Protein AF-H3K237-F1 (afdb_monomer_lite)

pLDDT: mean 97.41, std 1.35, range [89.44, 98.81]

Secondary structure (DSSP, 8-state):
---SS-EEEEEEBTTTSTT--SSEEEEEES--TTSS---SSSPPEEEEEEE-SSSS-EEEEEEEESS------B--TTT----SS--GGG-TT---SGGG-EEEEETTEEEEEEEEETTEES-S-----TT-EEEEEEEE---STT-----

Radius of gyration: 24.63 Å; chains: 1; bounding box: 41×41×68 Å

Sequence (151 aa):
IDVHYQPGHGFTSMGETKESDGRFFISDNKFSKDRFLPVGPLHAETAQLIDISGDKMKLVADHSVYSEPHDSIIVRRDIIKTRQVYNMDDFPLAVKDPKDSGVFRNGKKVTIKLISQAPTYSLREFKVKKGDEVTIILTNHDKVEDLTHGF

Structure (mmCIF, N/CA/C/O backbone):
data_AF-H3K237-F1
#
_entry.id   AF-H3K237-F1
#
loop_
_atom_site.group_PDB
_atom_site.id
_atom_site.type_symbol
_atom_site.label_atom_id
_atom_site.label_alt_id
_atom_site.label_comp_id
_atom_site.label_asym_id
_atom_site.label_entity_id
_atom_site.label_seq_id
_atom_site.pdbx_PDB_ins_code
_atom_site.Cartn_x
_atom_site.Cartn_y
_atom_site.Cartn_z
_atom_site.occupancy
_atom_site.B_iso_or_equiv
_atom_site.auth_seq_id
_atom_site.auth_comp_id
_atom_site.auth_asym_id
_atom_site.auth_atom_id
_atom_site.pdbx_PDB_model_num
ATOM 1 N N . ILE A 1 1 ? 16.577 2.827 -25.226 1.00 95.31 1 ILE A N 1
ATOM 2 C CA . ILE A 1 1 ? 15.526 3.836 -25.480 1.00 95.31 1 ILE A CA 1
ATOM 3 C C . ILE A 1 1 ? 15.762 4.990 -24.529 1.00 95.31 1 ILE A C 1
ATOM 5 O O . ILE A 1 1 ? 16.381 4.755 -23.496 1.00 95.31 1 ILE A O 1
ATOM 9 N N . ASP A 1 2 ? 15.302 6.187 -24.867 1.00 98.06 2 ASP A N 1
ATOM 10 C CA . ASP A 1 2 ? 15.380 7.319 -23.947 1.00 98.06 2 ASP A CA 1
ATOM 11 C C . ASP A 1 2 ? 14.303 7.199 -22.862 1.00 98.06 2 ASP A C 1
ATOM 13 O O . ASP A 1 2 ? 13.216 6.663 -23.101 1.00 98.06 2 ASP A O 1
ATOM 17 N N . VAL A 1 3 ? 14.634 7.687 -21.669 1.00 98.44 3 VAL A N 1
ATOM 18 C CA . VAL A 1 3 ? 13.760 7.733 -20.490 1.00 98.44 3 VAL A CA 1
ATOM 19 C C . VAL A 1 3 ? 13.609 9.174 -20.013 1.00 98.44 3 VAL A C 1
ATOM 21 O O . VAL A 1 3 ? 14.441 10.032 -20.324 1.00 98.44 3 VAL A O 1
ATOM 24 N N . HIS A 1 4 ? 12.549 9.455 -19.260 1.00 98.31 4 HIS A N 1
ATOM 25 C CA . HIS A 1 4 ? 12.120 10.818 -18.968 1.00 98.31 4 HIS A 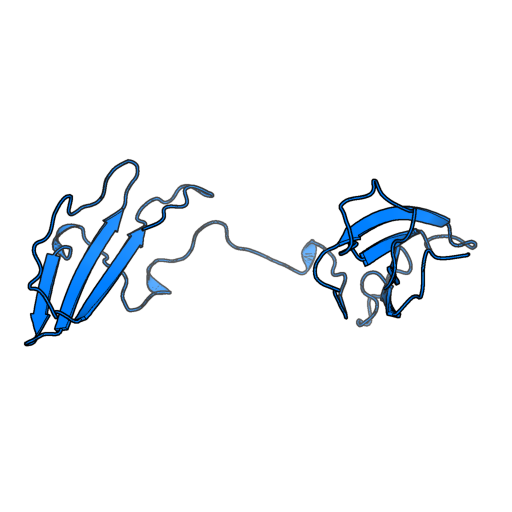CA 1
ATOM 26 C C . HIS A 1 4 ? 11.796 11.007 -17.480 1.00 98.31 4 HIS A C 1
ATO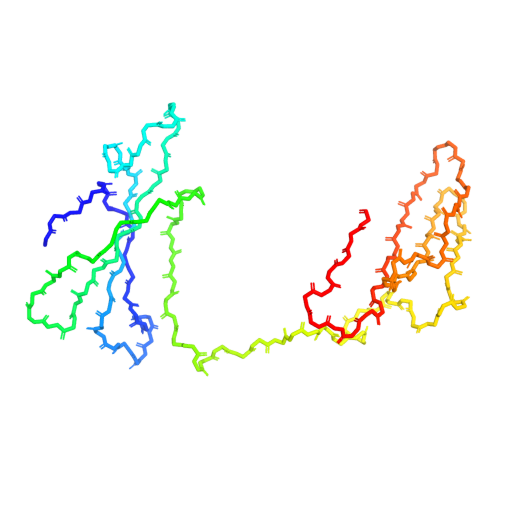M 28 O O . HIS A 1 4 ? 10.759 10.557 -17.012 1.00 98.31 4 HIS A O 1
ATOM 34 N N . TYR A 1 5 ? 12.635 11.680 -16.695 1.00 98.25 5 TYR A N 1
ATOM 35 C CA . TYR A 1 5 ? 14.044 12.010 -16.930 1.00 98.25 5 TYR A CA 1
ATOM 36 C C . TYR A 1 5 ? 14.880 11.747 -15.677 1.00 98.25 5 TYR A C 1
ATOM 38 O O . TYR A 1 5 ? 14.364 11.767 -14.562 1.00 98.25 5 TYR A O 1
ATOM 46 N N . GLN A 1 6 ? 16.197 11.612 -15.869 1.00 98.50 6 GLN A N 1
ATOM 47 C CA . GLN A 1 6 ? 17.163 11.326 -14.802 1.00 98.50 6 GLN A CA 1
ATOM 48 C C . GLN A 1 6 ? 16.791 10.016 -14.085 1.00 98.50 6 GLN A C 1
ATOM 50 O O . GLN A 1 6 ? 16.263 10.057 -12.972 1.00 98.50 6 GLN A O 1
ATOM 55 N N . PRO A 1 7 ? 17.022 8.859 -14.732 1.00 97.94 7 PRO A N 1
ATOM 56 C CA . PRO A 1 7 ? 16.750 7.568 -14.114 1.00 97.94 7 PRO A CA 1
ATOM 57 C C . PRO A 1 7 ? 17.555 7.423 -12.821 1.00 97.94 7 PRO A C 1
ATOM 59 O O . PRO A 1 7 ? 18.744 7.743 -12.778 1.00 97.94 7 PRO A O 1
ATOM 62 N N . GLY A 1 8 ? 16.881 6.958 -11.774 1.00 97.50 8 GLY A N 1
ATOM 63 C CA . GLY A 1 8 ? 17.482 6.453 -10.551 1.00 97.50 8 GLY A CA 1
ATOM 64 C C . GLY A 1 8 ? 17.700 4.949 -10.670 1.00 97.50 8 GLY A C 1
ATOM 65 O O . GLY A 1 8 ? 18.551 4.503 -11.439 1.00 97.50 8 GLY A O 1
ATOM 66 N N . HIS A 1 9 ? 16.941 4.168 -9.899 1.00 98.19 9 HIS A N 1
ATOM 67 C CA . HIS A 1 9 ? 16.963 2.709 -9.995 1.00 98.19 9 HIS A CA 1
ATOM 68 C C . HIS A 1 9 ? 16.058 2.208 -11.130 1.00 98.19 9 HIS A C 1
ATOM 70 O O . HIS A 1 9 ? 15.221 2.935 -11.672 1.00 98.19 9 HIS A O 1
ATOM 76 N N . GLY A 1 10 ? 16.235 0.938 -11.485 1.00 97.31 10 GLY A N 1
ATOM 77 C CA . GLY A 1 10 ? 15.317 0.242 -12.367 1.00 97.31 10 GLY A CA 1
ATOM 78 C C . GLY A 1 10 ? 15.215 -1.235 -12.022 1.00 97.31 10 GLY A C 1
ATOM 79 O O . GLY A 1 10 ? 16.172 -1.840 -11.537 1.00 97.31 10 GLY A O 1
ATOM 80 N N . PHE A 1 11 ? 14.048 -1.810 -12.289 1.00 97.31 11 PHE A N 1
ATOM 81 C CA . PHE A 1 11 ? 13.648 -3.117 -11.765 1.00 97.31 11 PHE A CA 1
ATOM 82 C C . PHE A 1 11 ? 13.071 -3.965 -12.884 1.00 97.31 11 PHE A C 1
ATOM 84 O O . PHE A 1 11 ? 12.309 -3.465 -13.708 1.00 97.31 11 PHE A O 1
ATOM 91 N N . THR A 1 12 ? 13.399 -5.253 -12.912 1.00 98.50 12 THR A N 1
ATOM 92 C CA . THR A 1 12 ? 12.785 -6.198 -13.855 1.00 98.50 12 THR A CA 1
ATOM 93 C C . THR A 1 12 ? 11.784 -7.106 -13.153 1.00 98.50 12 THR A C 1
ATOM 95 O O . THR A 1 12 ? 11.907 -7.383 -11.957 1.00 98.50 12 THR A O 1
ATOM 98 N N . SER A 1 13 ? 10.773 -7.577 -13.886 1.00 98.56 13 SER A N 1
ATOM 99 C CA . SER A 1 13 ? 9.834 -8.581 -13.382 1.00 98.56 13 SER A CA 1
ATOM 100 C C . SER A 1 13 ? 10.573 -9.839 -12.923 1.00 98.56 13 SER A C 1
ATOM 102 O O . SER A 1 13 ? 11.332 -10.442 -13.678 1.00 98.56 13 SER A O 1
ATOM 104 N N . MET A 1 14 ? 10.377 -10.209 -11.651 1.00 98.50 14 MET A N 1
ATOM 105 C CA . MET A 1 14 ? 11.094 -11.296 -10.970 1.00 98.50 14 MET A CA 1
ATOM 106 C C . MET A 1 14 ? 12.630 -11.132 -10.935 1.00 98.50 14 MET A C 1
ATOM 108 O O . MET A 1 14 ? 13.345 -12.103 -10.677 1.00 98.50 14 MET A O 1
ATOM 112 N N . GLY A 1 15 ? 13.140 -9.916 -11.162 1.00 98.25 15 GLY A N 1
ATOM 113 C CA . GLY A 1 15 ? 14.546 -9.628 -11.464 1.00 98.25 15 GLY A CA 1
ATOM 114 C C . GLY A 1 15 ? 15.559 -10.004 -10.388 1.00 98.25 15 GLY A C 1
ATOM 115 O O . GLY A 1 15 ? 16.667 -10.422 -10.707 1.00 98.25 15 GLY A O 1
ATOM 116 N N . GLU A 1 16 ? 15.170 -9.920 -9.117 1.00 98.00 16 GLU A N 1
ATOM 117 C CA . GLU A 1 16 ? 16.028 -10.271 -7.974 1.00 98.00 16 GLU A CA 1
ATOM 118 C C . GLU A 1 16 ? 15.893 -11.739 -7.544 1.00 98.00 16 GLU A C 1
ATOM 120 O O . GLU A 1 16 ? 16.256 -12.134 -6.436 1.00 98.00 16 GLU A O 1
ATOM 125 N N . THR A 1 17 ? 15.349 -12.582 -8.419 1.00 98.00 17 THR A N 1
ATOM 126 C CA . THR A 1 17 ? 15.131 -14.003 -8.150 1.00 98.00 17 THR A CA 1
ATOM 127 C C . THR A 1 17 ? 15.789 -14.871 -9.220 1.00 98.00 17 THR A C 1
ATOM 129 O O . THR A 1 17 ? 16.169 -14.407 -10.293 1.00 98.00 17 THR A O 1
ATOM 132 N N . LYS A 1 18 ? 15.857 -16.184 -8.966 1.00 97.69 18 LYS A N 1
ATOM 133 C CA . LYS A 1 18 ? 16.259 -17.172 -9.984 1.00 97.69 18 LYS A CA 1
ATOM 134 C C . LYS A 1 18 ? 15.224 -17.350 -11.104 1.00 97.69 18 LYS A C 1
ATOM 136 O O . LYS A 1 18 ? 15.488 -18.081 -12.051 1.00 97.69 18 LYS A O 1
ATOM 141 N N . GLU A 1 19 ? 14.059 -16.719 -10.984 1.00 98.00 19 GLU A N 1
ATOM 142 C CA . GLU A 1 19 ? 12.924 -16.841 -11.899 1.00 98.00 19 GLU A CA 1
ATOM 143 C C . GLU A 1 19 ? 12.669 -15.542 -12.681 1.00 98.00 19 GLU A C 1
ATOM 145 O O . GLU A 1 19 ? 11.531 -15.282 -13.073 1.00 98.00 19 GLU A O 1
ATOM 150 N N . SER A 1 20 ? 13.707 -14.720 -12.886 1.00 98.06 20 SER A N 1
ATOM 151 C CA . SER A 1 20 ? 13.636 -13.538 -13.756 1.00 98.06 20 SER A CA 1
ATOM 152 C C . SER A 1 20 ? 13.080 -13.922 -15.130 1.00 98.06 20 SER A C 1
ATOM 154 O O . SER A 1 20 ? 13.574 -14.853 -15.769 1.00 98.06 20 SER A O 1
ATOM 156 N N . ASP A 1 21 ? 12.018 -13.238 -15.559 1.00 98.06 21 ASP A N 1
ATOM 157 C CA . ASP A 1 21 ? 11.218 -13.654 -16.718 1.00 98.06 21 ASP A CA 1
ATOM 158 C C . ASP A 1 21 ? 11.488 -12.837 -17.990 1.00 98.06 21 ASP A C 1
ATOM 160 O O . ASP A 1 21 ? 10.985 -13.191 -19.058 1.00 98.06 21 ASP A O 1
ATOM 164 N N . GLY A 1 22 ? 12.274 -11.759 -17.882 1.00 97.94 22 GLY A N 1
ATOM 165 C CA . GLY A 1 22 ? 12.652 -10.901 -19.004 1.00 97.94 22 GLY A CA 1
ATOM 166 C C . GLY A 1 22 ? 11.473 -10.230 -19.713 1.00 97.94 22 GLY A C 1
ATOM 167 O O . GLY A 1 22 ? 11.560 -9.994 -20.913 1.00 97.94 22 GLY A O 1
ATOM 168 N N . ARG A 1 23 ? 10.354 -9.957 -19.024 1.00 98.31 23 ARG A N 1
ATOM 169 C CA . ARG A 1 23 ? 9.151 -9.380 -19.658 1.00 98.31 23 ARG A CA 1
ATOM 170 C C . ARG A 1 23 ? 9.043 -7.872 -19.514 1.00 98.31 23 ARG A C 1
ATOM 172 O O . ARG A 1 23 ? 8.804 -7.183 -20.503 1.00 98.31 23 ARG A O 1
ATOM 179 N N . PHE A 1 24 ? 9.218 -7.364 -18.300 1.00 98.62 24 PHE A 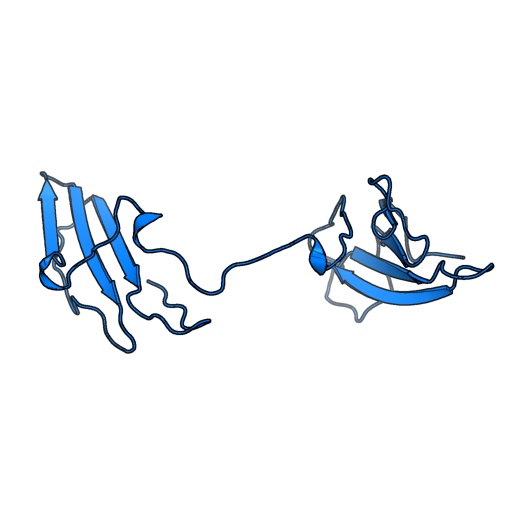N 1
ATOM 180 C CA . PHE A 1 24 ? 9.054 -5.948 -17.999 1.00 98.62 24 PHE A CA 1
ATOM 181 C C . PHE A 1 24 ? 10.269 -5.385 -17.277 1.00 98.62 24 PHE A C 1
ATOM 183 O O . PHE A 1 24 ? 10.887 -6.055 -16.450 1.00 98.62 24 PHE A O 1
ATOM 190 N N . PHE A 1 25 ? 10.566 -4.128 -17.581 1.00 98.50 25 PHE A N 1
ATOM 191 C CA . PHE A 1 25 ? 11.509 -3.279 -16.872 1.00 98.50 25 PHE A CA 1
ATOM 192 C C . PHE A 1 25 ? 10.795 -1.989 -16.466 1.00 98.50 25 PHE A C 1
ATOM 194 O O . PHE A 1 25 ? 10.068 -1.410 -17.270 1.00 98.50 25 PHE A O 1
ATOM 201 N N . ILE A 1 26 ? 10.990 -1.535 -15.236 1.00 98.31 26 ILE A N 1
ATOM 202 C CA . ILE A 1 26 ? 10.552 -0.219 -14.775 1.00 98.31 26 ILE A CA 1
ATOM 203 C C . ILE A 1 26 ? 11.793 0.651 -14.615 1.00 98.31 26 ILE A C 1
ATOM 205 O O . ILE A 1 26 ? 12.730 0.252 -13.930 1.00 98.31 26 ILE A O 1
ATOM 209 N N . SER A 1 27 ? 11.791 1.826 -15.244 1.00 98.19 27 SER A N 1
ATOM 210 C CA . SER A 1 27 ? 12.776 2.883 -14.998 1.00 98.19 27 SER A CA 1
ATOM 211 C C . SER A 1 27 ? 12.146 3.942 -14.103 1.00 98.19 27 SER A C 1
ATOM 213 O O . SER A 1 27 ? 11.235 4.643 -14.553 1.00 98.19 27 SER A O 1
ATOM 215 N N . ASP A 1 28 ? 12.641 4.090 -12.876 1.00 97.44 28 ASP A N 1
ATOM 216 C CA . ASP A 1 28 ? 12.163 5.115 -11.948 1.00 97.44 28 ASP A CA 1
ATOM 217 C C . ASP A 1 28 ? 12.970 6.397 -12.121 1.00 97.44 28 ASP A C 1
ATOM 219 O O . ASP A 1 28 ? 14.151 6.481 -11.785 1.00 97.44 28 ASP A O 1
ATOM 223 N N . ASN A 1 29 ? 12.327 7.415 -12.681 1.00 98.25 29 ASN A N 1
ATOM 224 C CA . ASN A 1 29 ? 12.957 8.659 -13.092 1.00 98.25 29 ASN A CA 1
ATOM 225 C C . ASN A 1 29 ? 12.643 9.803 -12.124 1.00 98.25 29 ASN A C 1
ATOM 227 O O . ASN A 1 29 ? 11.489 10.020 -11.750 1.00 98.25 29 ASN A O 1
ATOM 231 N N . LYS A 1 30 ? 13.676 10.570 -11.767 1.00 98.12 30 LYS A N 1
ATOM 232 C CA . LYS A 1 30 ? 13.645 11.564 -10.685 1.00 98.12 30 LYS A CA 1
ATOM 233 C C . LYS A 1 30 ? 13.043 12.912 -11.069 1.00 98.12 30 LYS A C 1
ATOM 235 O O . LYS A 1 30 ? 12.665 13.675 -10.193 1.00 98.12 30 LYS A O 1
ATOM 240 N N . PHE A 1 31 ? 12.923 13.220 -12.359 1.00 98.12 31 PHE A N 1
ATOM 241 C CA . PHE A 1 31 ? 12.287 14.460 -12.806 1.00 98.12 31 PHE A CA 1
ATOM 242 C C . PHE A 1 31 ? 11.281 14.187 -13.917 1.00 98.12 31 PHE A C 1
ATOM 244 O O . PHE A 1 31 ? 11.671 13.800 -15.016 1.00 98.12 31 PHE A O 1
ATOM 251 N N . SER A 1 32 ? 9.998 14.454 -13.663 1.00 98.06 32 SER A N 1
ATOM 252 C CA . SER A 1 32 ? 8.946 14.320 -14.682 1.00 98.06 32 SER A CA 1
ATOM 253 C C . SER A 1 32 ? 8.898 15.472 -15.679 1.00 98.06 32 SER A C 1
ATOM 255 O O . SER A 1 32 ? 8.465 15.268 -16.802 1.00 98.06 32 SER A O 1
ATOM 257 N N . LYS A 1 33 ? 9.348 16.676 -15.314 1.00 98.06 33 LYS A N 1
ATOM 258 C CA . LYS A 1 33 ? 9.320 17.867 -16.184 1.00 98.06 33 LYS A CA 1
ATOM 259 C C . LYS A 1 33 ? 7.952 18.051 -16.868 1.00 98.06 33 LYS A C 1
ATOM 261 O O . LYS A 1 33 ? 6.973 18.370 -16.208 1.00 98.06 33 LYS A O 1
ATOM 266 N N . ASP A 1 34 ? 7.900 17.856 -18.179 1.00 98.00 34 ASP A N 1
ATOM 267 C CA . ASP A 1 34 ? 6.766 18.072 -19.070 1.00 98.00 34 ASP A CA 1
ATOM 268 C C . ASP A 1 34 ? 5.976 16.790 -19.392 1.00 98.00 34 ASP A C 1
ATOM 270 O O . ASP A 1 34 ? 5.083 16.818 -20.237 1.00 98.00 34 ASP A O 1
ATOM 274 N N . ARG A 1 35 ? 6.264 15.660 -18.727 1.00 98.31 35 ARG A N 1
ATOM 275 C CA . ARG A 1 35 ? 5.570 14.380 -18.971 1.00 98.31 35 ARG A CA 1
ATOM 276 C C . ARG A 1 35 ? 4.106 14.371 -18.526 1.00 98.31 35 ARG A C 1
ATOM 278 O O . ARG A 1 35 ? 3.324 13.573 -19.039 1.00 98.31 35 ARG A O 1
ATOM 285 N N . PHE A 1 36 ? 3.725 15.253 -17.605 1.00 98.25 36 PHE A N 1
ATOM 286 C CA . PHE A 1 36 ? 2.379 15.323 -17.033 1.00 98.25 36 PHE A CA 1
ATOM 287 C C . PHE A 1 36 ? 1.834 16.755 -17.043 1.00 98.25 36 PHE A C 1
ATOM 289 O O . PHE A 1 36 ? 2.562 17.713 -17.303 1.00 98.25 36 PHE A O 1
ATOM 296 N N . LEU A 1 37 ? 0.539 16.909 -16.742 1.00 98.44 37 LEU A N 1
ATOM 297 C CA . LEU A 1 37 ? -0.047 18.234 -16.536 1.00 98.44 37 LEU A CA 1
ATOM 298 C C . LEU A 1 37 ? 0.691 18.972 -15.403 1.00 98.44 37 LEU A C 1
ATOM 300 O O . LEU A 1 37 ? 1.029 18.349 -14.394 1.00 98.44 37 LEU A O 1
ATOM 304 N N . PRO A 1 38 ? 0.913 20.292 -15.528 1.00 97.88 38 PRO A N 1
ATOM 305 C CA . PRO A 1 38 ? 1.587 21.061 -14.491 1.00 97.88 38 PRO A CA 1
ATOM 306 C C . PRO A 1 38 ? 0.719 21.141 -13.228 1.00 97.88 38 PRO A C 1
ATOM 308 O O . PRO A 1 38 ? -0.449 21.522 -13.292 1.00 97.88 38 PRO A O 1
ATOM 311 N N . VAL A 1 39 ? 1.306 20.826 -12.070 1.00 97.38 39 VAL A N 1
ATOM 312 C CA . VAL A 1 39 ? 0.620 20.801 -10.758 1.00 97.38 39 VAL A CA 1
ATOM 313 C C . VAL A 1 39 ? 1.248 21.743 -9.722 1.00 97.38 39 VAL A C 1
ATOM 315 O O . VAL A 1 39 ? 0.962 21.661 -8.531 1.00 97.38 39 VAL A O 1
ATOM 318 N N . GLY A 1 40 ? 2.083 22.679 -10.175 1.00 97.56 40 GLY A N 1
ATOM 319 C CA . GLY A 1 40 ? 2.795 23.632 -9.323 1.00 97.56 40 GLY A CA 1
ATOM 320 C C . GLY A 1 40 ? 4.284 23.299 -9.169 1.00 97.56 40 GLY A C 1
ATOM 321 O O . GLY A 1 40 ? 4.822 22.513 -9.945 1.00 97.56 40 GLY A O 1
ATOM 322 N N . PRO A 1 41 ? 4.983 23.929 -8.206 1.00 97.69 41 PRO A N 1
ATOM 323 C CA . PRO A 1 41 ? 6.440 23.813 -8.085 1.00 97.69 41 PRO A CA 1
ATOM 324 C C . PRO A 1 41 ? 6.936 22.398 -7.759 1.00 97.69 41 PRO A C 1
ATOM 326 O O . PRO A 1 41 ? 7.997 21.994 -8.234 1.00 97.69 41 PRO A O 1
ATOM 329 N N . LEU A 1 42 ? 6.172 21.642 -6.965 1.00 97.69 42 LEU A N 1
ATOM 330 C CA . LEU A 1 42 ? 6.479 20.252 -6.644 1.00 97.69 42 LEU A CA 1
ATOM 331 C C . LEU A 1 42 ? 5.894 19.349 -7.728 1.00 97.69 42 LEU A C 1
ATOM 333 O O . LEU A 1 42 ? 4.677 19.233 -7.857 1.00 97.69 42 LEU A O 1
ATOM 337 N N . HIS A 1 43 ? 6.775 18.734 -8.506 1.00 97.69 43 HIS A N 1
ATOM 338 C CA . HIS A 1 43 ? 6.401 17.782 -9.542 1.00 97.69 43 HIS A CA 1
ATOM 339 C C . HIS A 1 43 ? 6.386 16.367 -8.955 1.00 97.69 43 HIS A C 1
ATOM 341 O O . HIS A 1 43 ? 7.070 16.101 -7.972 1.00 97.69 43 HIS A O 1
ATOM 347 N N . ALA A 1 44 ? 5.618 15.469 -9.568 1.00 97.75 44 ALA A N 1
ATOM 348 C CA . ALA A 1 44 ? 5.736 14.035 -9.314 1.00 97.75 44 ALA A CA 1
ATOM 349 C C . ALA A 1 44 ? 6.990 13.463 -10.002 1.00 97.75 44 ALA A C 1
ATOM 351 O O . ALA A 1 44 ? 7.495 14.047 -10.967 1.00 97.75 44 ALA A O 1
ATOM 352 N N . GLU A 1 45 ? 7.446 12.290 -9.583 1.00 98.06 45 GLU A N 1
ATOM 353 C CA . GLU A 1 45 ? 8.422 11.484 -10.321 1.00 98.06 45 GLU A CA 1
ATOM 354 C C . GLU A 1 45 ? 7.742 10.703 -11.462 1.00 98.06 45 GLU A C 1
ATOM 356 O O . GLU A 1 45 ? 6.519 10.738 -11.622 1.00 98.06 45 GLU A O 1
ATOM 361 N N . THR A 1 46 ? 8.527 10.020 -12.305 1.00 98.19 46 THR A N 1
ATOM 362 C CA . THR A 1 46 ? 8.007 9.220 -13.435 1.00 98.19 46 THR A CA 1
ATOM 363 C C . THR A 1 46 ? 8.507 7.781 -13.376 1.00 98.19 46 THR A C 1
ATOM 365 O O . THR A 1 46 ? 9.666 7.516 -13.690 1.00 98.19 46 THR A O 1
ATOM 368 N N . ALA A 1 47 ? 7.615 6.842 -13.065 1.00 97.81 47 ALA A N 1
ATOM 369 C CA . ALA A 1 47 ? 7.863 5.415 -13.241 1.00 97.81 47 AL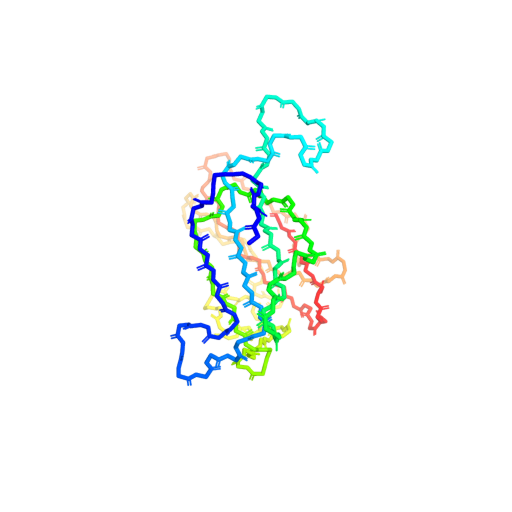A A CA 1
ATOM 370 C C . ALA A 1 47 ? 7.486 5.018 -14.674 1.00 97.81 47 ALA A C 1
ATOM 372 O O . ALA A 1 47 ? 6.322 5.121 -15.072 1.00 97.81 47 ALA A O 1
ATOM 373 N N . GLN A 1 48 ? 8.468 4.604 -15.474 1.00 98.56 48 GLN A N 1
ATOM 374 C CA . GLN A 1 48 ? 8.249 4.221 -16.869 1.00 98.56 48 GLN A CA 1
ATOM 375 C C . GLN A 1 48 ? 8.259 2.704 -17.028 1.00 98.56 48 GLN A C 1
ATOM 377 O O . GLN A 1 48 ? 9.299 2.073 -16.842 1.00 98.56 48 GLN A O 1
ATOM 382 N N . LEU A 1 49 ? 7.118 2.130 -17.421 1.00 98.62 49 LEU A N 1
ATOM 383 C CA . LEU A 1 49 ? 7.001 0.711 -17.749 1.00 98.62 49 LEU A CA 1
ATOM 384 C C . LEU A 1 49 ? 7.496 0.463 -19.175 1.00 98.62 49 LEU A C 1
ATOM 386 O O . LEU A 1 49 ? 6.990 1.041 -20.141 1.00 98.62 49 LEU A O 1
ATOM 390 N N . ILE A 1 50 ? 8.461 -0.436 -19.304 1.00 98.81 50 ILE A N 1
ATOM 391 C CA . ILE A 1 50 ? 9.139 -0.777 -20.547 1.00 98.81 50 ILE A CA 1
ATOM 392 C C . ILE A 1 50 ? 8.963 -2.279 -20.791 1.00 98.81 50 ILE A C 1
ATOM 394 O O . ILE A 1 50 ? 9.334 -3.106 -19.959 1.00 98.81 50 ILE A O 1
ATOM 398 N N . ASP A 1 51 ? 8.395 -2.634 -21.941 1.00 98.75 51 ASP A N 1
ATOM 399 C CA . ASP A 1 51 ? 8.335 -4.013 -22.429 1.00 98.75 51 ASP A CA 1
ATOM 400 C C . ASP A 1 51 ? 9.713 -4.400 -22.973 1.00 98.75 51 ASP A C 1
ATOM 402 O O . ASP A 1 51 ? 10.259 -3.736 -23.864 1.00 98.75 51 ASP A O 1
ATOM 406 N N . ILE A 1 52 ? 10.273 -5.461 -22.397 1.00 98.75 52 ILE A N 1
ATOM 407 C CA . ILE A 1 52 ? 11.582 -6.026 -22.736 1.00 98.75 52 ILE A CA 1
ATOM 408 C C . ILE A 1 52 ? 11.475 -7.484 -23.212 1.00 98.75 52 ILE A C 1
ATOM 410 O O . ILE A 1 52 ? 12.489 -8.164 -23.320 1.00 98.75 52 ILE A O 1
ATOM 414 N N . SER A 1 53 ? 10.264 -7.958 -23.530 1.00 98.56 53 SER A N 1
ATOM 415 C CA . SER A 1 53 ? 9.990 -9.354 -23.909 1.00 98.56 53 SER A CA 1
ATOM 416 C C . SER A 1 53 ? 10.499 -9.769 -25.296 1.00 98.56 53 SER A C 1
ATOM 418 O O . SER A 1 53 ? 10.506 -10.956 -25.620 1.00 98.56 53 SER A O 1
ATOM 420 N N . GLY A 1 54 ? 10.915 -8.812 -26.128 1.00 97.69 54 GLY A N 1
ATOM 421 C CA . GLY A 1 54 ? 11.517 -9.061 -27.439 1.00 97.69 54 GLY A CA 1
ATOM 422 C C . GLY A 1 54 ? 12.855 -8.343 -27.609 1.00 97.69 54 GLY A C 1
ATOM 423 O O . GLY A 1 54 ? 13.329 -7.656 -26.711 1.00 97.69 54 GLY A O 1
ATOM 424 N N . ASP A 1 55 ? 13.434 -8.427 -28.807 1.00 97.44 55 ASP A N 1
ATOM 425 C CA . ASP A 1 55 ? 14.798 -7.936 -29.088 1.00 97.44 55 ASP A CA 1
ATOM 426 C C . ASP A 1 55 ? 14.999 -6.419 -28.913 1.00 97.44 55 ASP A C 1
ATOM 428 O O . ASP A 1 55 ? 16.130 -5.930 -28.875 1.00 97.44 55 ASP A O 1
ATOM 432 N N . LYS A 1 56 ? 13.912 -5.639 -28.860 1.00 98.06 56 LYS A N 1
ATOM 433 C CA . LYS A 1 56 ? 13.951 -4.182 -28.693 1.00 98.06 56 LYS A CA 1
ATOM 434 C C . LYS A 1 56 ? 13.030 -3.753 -27.564 1.00 98.06 56 LYS A C 1
ATOM 436 O O . LYS A 1 56 ? 11.835 -4.034 -27.608 1.00 98.06 56 LYS A O 1
ATOM 441 N N . MET A 1 57 ? 13.587 -2.977 -26.637 1.00 98.69 57 MET A N 1
ATOM 442 C CA . MET A 1 57 ? 12.832 -2.322 -25.570 1.00 98.69 57 MET A CA 1
ATOM 443 C C . MET A 1 57 ? 11.789 -1.358 -26.142 1.00 98.69 57 MET A C 1
ATOM 445 O O . MET A 1 57 ? 12.093 -0.586 -27.059 1.00 98.69 57 MET A O 1
ATOM 449 N N . LYS A 1 58 ? 10.583 -1.362 -25.571 1.00 98.62 58 LYS A N 1
ATOM 450 C CA . LYS A 1 58 ? 9.488 -0.462 -25.952 1.00 98.62 58 LYS A CA 1
ATOM 451 C C . LYS A 1 58 ? 8.909 0.199 -24.712 1.00 98.62 58 LYS A C 1
ATOM 453 O O . LYS A 1 58 ? 8.459 -0.491 -23.806 1.00 98.62 58 LYS A O 1
ATOM 458 N N . LEU A 1 59 ? 8.898 1.530 -24.679 1.00 98.50 59 LEU A N 1
ATOM 459 C CA . LEU A 1 59 ? 8.160 2.263 -23.654 1.00 98.50 59 LEU A CA 1
ATOM 460 C C . LEU A 1 59 ? 6.661 1.984 -23.828 1.00 98.50 59 LEU A C 1
ATOM 462 O O . LEU A 1 59 ? 6.129 2.181 -24.920 1.00 98.50 59 LEU A O 1
ATOM 466 N N . VAL A 1 60 ? 6.006 1.517 -22.768 1.00 98.12 60 VAL A N 1
ATOM 467 C CA . VAL A 1 60 ? 4.581 1.155 -22.770 1.00 98.12 60 VAL A CA 1
ATOM 468 C C . VAL A 1 60 ? 3.749 2.219 -22.070 1.00 98.12 60 VAL A C 1
ATOM 470 O O . VAL A 1 60 ? 2.686 2.585 -22.569 1.00 98.12 60 VAL A O 1
ATOM 473 N N . ALA A 1 61 ? 4.218 2.712 -20.924 1.00 98.31 61 ALA A N 1
ATOM 474 C CA . ALA A 1 61 ? 3.479 3.677 -20.122 1.00 98.31 61 ALA A CA 1
ATOM 475 C C . ALA A 1 61 ? 4.403 4.545 -19.265 1.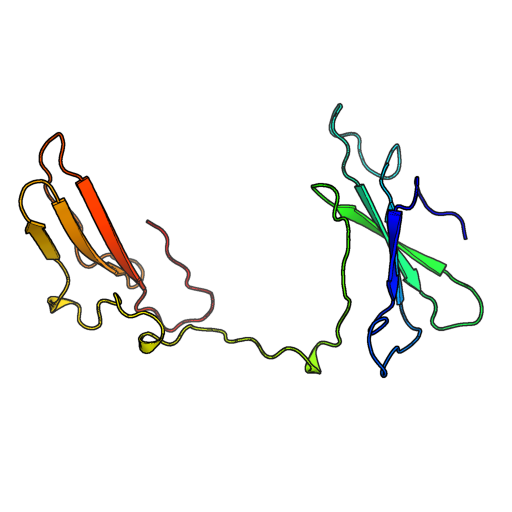00 98.31 61 ALA A C 1
ATOM 477 O O . ALA A 1 61 ? 5.432 4.074 -18.778 1.00 98.31 61 ALA A O 1
ATOM 478 N N . ASP A 1 62 ? 3.961 5.779 -19.032 1.00 98.38 62 ASP A N 1
ATOM 479 C CA . ASP A 1 62 ? 4.476 6.659 -17.989 1.00 98.38 62 ASP A CA 1
ATOM 480 C C . ASP A 1 62 ? 3.448 6.730 -16.854 1.00 98.38 62 ASP A C 1
ATOM 482 O O . ASP A 1 62 ? 2.249 6.917 -17.095 1.00 98.38 62 ASP A O 1
ATOM 486 N N . HIS A 1 63 ? 3.911 6.621 -15.612 1.00 97.50 63 HIS A N 1
ATOM 487 C CA . HIS A 1 63 ? 3.086 6.782 -14.421 1.00 97.50 63 HIS A CA 1
ATOM 488 C C . HIS A 1 63 ? 3.684 7.834 -13.494 1.00 97.50 63 HIS A C 1
ATOM 490 O O . HIS A 1 63 ? 4.862 7.776 -13.143 1.00 97.50 63 HIS A O 1
ATOM 496 N N . SER A 1 64 ? 2.857 8.802 -13.099 1.00 97.31 64 SER A N 1
ATOM 497 C CA . SER A 1 64 ? 3.216 9.759 -12.058 1.00 97.31 64 SER A CA 1
ATOM 498 C C . SER A 1 64 ? 3.232 9.046 -10.712 1.00 97.31 64 SER A C 1
ATOM 500 O O . SER A 1 64 ? 2.242 8.400 -10.357 1.00 97.31 64 SER A O 1
ATOM 502 N N . VAL A 1 65 ? 4.315 9.190 -9.957 1.00 96.25 65 VAL A N 1
ATOM 503 C CA . VAL A 1 65 ? 4.458 8.593 -8.621 1.00 96.25 65 VAL A CA 1
ATOM 504 C C . VAL A 1 65 ? 4.870 9.652 -7.598 1.00 96.25 65 VAL A C 1
ATOM 506 O O . VAL A 1 65 ? 5.487 10.654 -7.947 1.00 96.25 65 VAL A O 1
ATOM 509 N N . TYR A 1 66 ? 4.475 9.448 -6.341 1.00 94.69 66 TYR A N 1
ATOM 510 C CA . TYR A 1 66 ? 4.739 10.333 -5.200 1.00 94.69 66 TYR A CA 1
ATOM 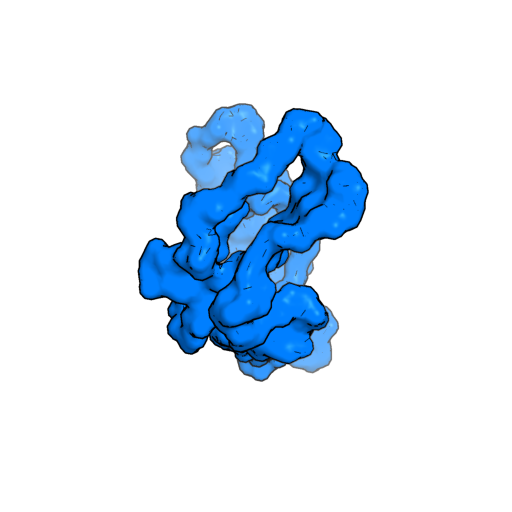511 C C . TYR A 1 66 ? 5.024 9.458 -3.966 1.00 94.69 66 TYR A C 1
ATOM 513 O O . TYR A 1 66 ? 4.343 8.449 -3.797 1.00 94.69 66 TYR A O 1
ATOM 521 N N . SER A 1 67 ? 5.963 9.728 -3.057 1.00 89.44 67 SER A N 1
ATOM 522 C CA . SER A 1 67 ? 7.014 10.754 -2.986 1.00 89.44 67 SER A CA 1
ATOM 523 C C . SER A 1 67 ? 8.374 10.108 -3.263 1.00 89.44 67 SER A C 1
ATOM 525 O O . SER A 1 67 ? 8.904 9.435 -2.383 1.00 89.44 67 SER A O 1
ATOM 527 N N . GLU A 1 68 ? 8.917 10.281 -4.464 1.00 95.69 68 GLU A N 1
ATOM 528 C CA . GLU A 1 68 ? 10.201 9.728 -4.906 1.00 95.69 68 GLU A CA 1
ATOM 529 C C . GLU A 1 68 ? 10.467 8.272 -4.458 1.00 95.69 68 GLU A C 1
ATOM 531 O O . GLU A 1 68 ? 11.379 8.022 -3.665 1.00 95.69 68 GLU A O 1
ATOM 536 N N . PRO A 1 69 ? 9.711 7.274 -4.962 1.00 94.44 69 PRO A N 1
ATOM 537 C CA . PRO A 1 69 ? 10.087 5.880 -4.770 1.00 94.44 69 PRO A CA 1
ATOM 538 C C . PRO A 1 69 ? 11.552 5.664 -5.180 1.00 94.44 69 PRO A C 1
ATOM 540 O O . PRO A 1 69 ? 12.021 6.139 -6.222 1.00 94.44 69 PRO A O 1
ATOM 543 N N . HIS A 1 70 ? 12.307 5.011 -4.300 1.00 97.19 70 HIS A N 1
ATOM 544 C CA . HIS A 1 70 ? 13.728 4.758 -4.523 1.00 97.19 70 HIS A CA 1
ATOM 545 C C . HIS A 1 70 ? 13.971 3.392 -5.143 1.00 97.19 70 HIS A C 1
ATOM 547 O O . HIS A 1 70 ? 14.841 3.271 -6.000 1.00 97.19 70 HIS A O 1
ATOM 553 N N . ASP A 1 71 ? 13.226 2.389 -4.688 1.00 96.38 71 ASP A N 1
ATOM 554 C CA . ASP A 1 71 ? 13.411 1.000 -5.073 1.00 96.38 71 ASP A CA 1
ATOM 555 C C . ASP A 1 71 ? 12.069 0.261 -5.117 1.00 96.38 71 ASP A C 1
ATOM 557 O O . ASP A 1 71 ? 11.102 0.671 -4.466 1.00 96.38 71 ASP A O 1
ATOM 561 N N . SER A 1 72 ? 11.996 -0.816 -5.892 1.00 95.25 72 SER A N 1
ATOM 562 C CA . SER A 1 72 ? 10.814 -1.658 -6.035 1.00 95.25 72 SER A CA 1
ATOM 563 C C . SER A 1 72 ? 11.180 -3.061 -6.504 1.00 95.25 72 SER A C 1
ATOM 565 O O . SER A 1 72 ? 12.083 -3.270 -7.302 1.00 95.25 72 SER A O 1
ATOM 567 N N . ILE A 1 73 ? 10.384 -4.041 -6.080 1.00 97.69 73 ILE A N 1
ATOM 568 C CA . ILE A 1 73 ? 10.443 -5.403 -6.611 1.00 97.69 73 ILE A CA 1
ATOM 569 C C . ILE A 1 73 ? 9.123 -5.750 -7.283 1.00 97.69 73 ILE A C 1
ATOM 571 O O . ILE A 1 73 ? 8.044 -5.369 -6.829 1.00 97.69 73 ILE A O 1
ATOM 575 N N . ILE A 1 74 ? 9.206 -6.516 -8.364 1.00 98.00 74 ILE A N 1
ATOM 576 C CA . ILE A 1 74 ? 8.041 -6.971 -9.115 1.00 98.00 74 ILE A CA 1
ATOM 577 C C . ILE A 1 74 ? 7.969 -8.485 -8.962 1.00 98.00 74 ILE A C 1
ATOM 579 O O . ILE A 1 74 ? 8.818 -9.209 -9.483 1.00 98.00 74 ILE A O 1
ATOM 583 N N . VAL A 1 75 ? 6.949 -8.964 -8.254 1.00 98.06 75 VAL A N 1
ATOM 584 C CA . VAL A 1 75 ? 6.720 -10.396 -8.028 1.00 98.06 75 VAL A CA 1
ATOM 585 C C . VAL A 1 75 ? 5.476 -10.872 -8.765 1.00 98.06 75 VAL A C 1
ATOM 587 O O . VAL A 1 75 ? 4.504 -10.130 -8.921 1.00 98.06 75 VAL A O 1
ATOM 590 N N . ARG A 1 76 ? 5.478 -12.128 -9.221 1.00 98.06 76 ARG A N 1
ATOM 591 C CA . ARG A 1 76 ? 4.282 -12.721 -9.822 1.00 98.06 76 ARG A CA 1
ATOM 592 C C . ARG A 1 76 ? 3.160 -12.825 -8.792 1.00 98.06 76 ARG A C 1
ATOM 594 O O . ARG A 1 76 ? 3.383 -13.111 -7.615 1.00 98.06 76 ARG A O 1
ATOM 601 N N . ARG A 1 77 ? 1.926 -12.671 -9.274 1.00 97.94 77 ARG A N 1
ATOM 602 C CA . ARG A 1 77 ? 0.715 -12.714 -8.441 1.00 97.94 77 ARG A CA 1
ATOM 603 C C . ARG A 1 77 ? 0.568 -14.000 -7.622 1.00 97.94 77 ARG A C 1
ATOM 605 O O . ARG A 1 77 ? -0.059 -13.979 -6.577 1.00 97.94 77 ARG A O 1
ATOM 612 N N . ASP A 1 78 ? 1.078 -15.124 -8.122 1.00 97.75 78 ASP A N 1
ATOM 613 C CA . ASP A 1 78 ? 0.907 -16.453 -7.527 1.00 97.75 78 ASP A CA 1
ATOM 614 C C . ASP A 1 78 ? 1.825 -16.700 -6.321 1.00 97.75 78 ASP A C 1
ATOM 616 O O . ASP A 1 78 ? 1.591 -17.635 -5.554 1.00 97.75 78 ASP A O 1
ATOM 620 N N . ILE A 1 79 ? 2.829 -15.840 -6.125 1.00 97.44 79 ILE A N 1
ATOM 621 C CA . ILE A 1 79 ? 3.766 -15.891 -4.998 1.00 97.44 79 ILE A CA 1
ATOM 622 C C . ILE A 1 79 ? 3.132 -15.312 -3.728 1.00 97.44 79 ILE A C 1
ATOM 624 O O . ILE A 1 79 ? 3.381 -15.807 -2.629 1.00 97.44 79 ILE A O 1
ATOM 628 N N . ILE A 1 80 ? 2.295 -14.281 -3.866 1.00 97.44 80 ILE A N 1
ATOM 629 C CA . ILE A 1 80 ? 1.690 -13.580 -2.733 1.00 97.44 80 ILE A CA 1
ATOM 630 C C . ILE A 1 80 ? 0.265 -14.078 -2.509 1.00 97.44 80 ILE A C 1
ATOM 632 O O . ILE A 1 80 ? -0.591 -13.997 -3.386 1.00 97.44 80 ILE A O 1
ATOM 636 N N . LYS A 1 81 ? -0.008 -14.555 -1.292 1.00 97.25 81 LYS A N 1
ATOM 637 C CA . LYS A 1 81 ? -1.354 -14.924 -0.840 1.00 97.25 81 LYS A CA 1
ATOM 638 C C . LYS A 1 81 ? -1.769 -13.997 0.292 1.00 97.25 81 LYS A C 1
ATOM 640 O O . LYS A 1 81 ? -1.213 -14.063 1.387 1.00 97.25 81 LYS A O 1
ATOM 645 N N . THR A 1 82 ? -2.727 -13.125 0.012 1.00 97.00 82 THR A N 1
ATOM 646 C CA . THR A 1 82 ? -3.315 -12.213 0.997 1.00 97.00 82 THR A CA 1
ATOM 647 C C . THR A 1 82 ? -4.498 -12.871 1.711 1.00 97.00 82 THR A C 1
ATOM 649 O O . THR A 1 82 ? -4.931 -13.969 1.356 1.00 97.00 82 THR A O 1
ATOM 652 N N . ARG A 1 83 ? -5.011 -12.198 2.743 1.00 95.56 83 ARG A N 1
ATOM 653 C CA . ARG A 1 83 ? -6.266 -12.545 3.420 1.00 95.56 83 ARG A CA 1
ATOM 654 C C . ARG A 1 83 ? -7.246 -11.382 3.303 1.00 95.56 83 ARG A C 1
ATOM 656 O O . ARG A 1 83 ? -6.819 -10.233 3.334 1.00 95.56 83 ARG A O 1
ATOM 663 N N . GLN A 1 84 ? -8.531 -11.698 3.198 1.00 97.31 84 GLN A N 1
ATOM 664 C CA . GLN A 1 84 ? -9.614 -10.728 3.019 1.00 97.31 84 GLN A CA 1
ATOM 665 C C . GLN A 1 84 ? -10.074 -10.117 4.347 1.00 97.31 84 GLN A C 1
ATOM 667 O O . GLN A 1 84 ? -10.391 -8.936 4.422 1.00 97.31 84 GLN A O 1
ATOM 672 N N . VAL A 1 85 ? -10.093 -10.928 5.408 1.00 97.00 85 VAL A N 1
ATOM 673 C CA . VAL A 1 85 ? -10.513 -10.533 6.757 1.00 97.00 85 VAL A CA 1
ATOM 674 C C . VAL A 1 85 ? -9.472 -11.037 7.753 1.00 97.00 85 VAL A C 1
ATOM 676 O O . VAL A 1 85 ? -8.890 -12.112 7.577 1.00 97.00 85 VAL A O 1
ATOM 679 N N . TYR A 1 86 ? -9.196 -10.247 8.788 1.00 96.50 86 TYR A N 1
ATOM 680 C CA . TYR A 1 86 ? -8.290 -10.661 9.854 1.00 96.50 86 TYR A CA 1
ATOM 681 C C . TYR A 1 86 ? -8.931 -11.707 10.773 1.00 96.50 86 TYR A C 1
ATOM 683 O O . TYR A 1 86 ? -10.144 -11.707 10.985 1.00 96.50 86 TYR A O 1
ATOM 691 N N . ASN A 1 87 ? -8.110 -12.557 11.395 1.00 95.31 87 ASN A N 1
ATOM 692 C CA . ASN A 1 87 ? -8.588 -13.399 12.485 1.00 95.31 87 ASN A CA 1
ATOM 693 C C . ASN A 1 87 ? -8.609 -12.566 13.765 1.00 95.31 87 ASN A C 1
ATOM 695 O O . ASN A 1 87 ? -7.611 -11.948 14.122 1.00 95.31 87 ASN A O 1
ATOM 699 N N . MET A 1 88 ? -9.729 -12.572 14.485 1.00 95.06 88 MET A N 1
ATOM 700 C CA . MET A 1 88 ? -9.855 -11.797 15.724 1.00 95.06 88 MET A CA 1
ATOM 701 C C . MET A 1 88 ? -8.833 -12.223 16.793 1.00 95.06 88 MET A C 1
ATOM 703 O O . MET A 1 88 ? -8.406 -11.402 17.601 1.00 95.06 88 MET A O 1
ATOM 707 N N . ASP A 1 89 ? -8.401 -13.485 16.768 1.00 95.56 89 ASP A N 1
ATOM 708 C CA . ASP A 1 89 ? -7.384 -14.014 17.681 1.00 95.56 89 ASP A CA 1
ATOM 709 C C . ASP A 1 89 ? -5.962 -13.493 17.394 1.00 95.56 89 ASP A C 1
ATOM 711 O O . ASP A 1 89 ? -5.100 -13.613 18.262 1.00 95.56 89 ASP A O 1
ATOM 715 N N . ASP A 1 90 ? -5.724 -12.847 16.243 1.00 96.19 90 ASP A N 1
ATOM 716 C CA . ASP A 1 90 ? -4.448 -12.179 15.942 1.00 96.19 90 ASP A CA 1
ATOM 717 C C . ASP A 1 90 ? -4.250 -10.904 16.796 1.00 96.19 90 ASP A C 1
ATOM 719 O O . ASP A 1 90 ? -3.148 -10.358 16.859 1.00 96.19 90 ASP A O 1
ATOM 723 N N . PHE A 1 91 ? -5.302 -10.424 17.477 1.00 96.75 91 PHE A N 1
ATOM 724 C CA . PHE A 1 91 ? -5.297 -9.182 18.253 1.00 96.75 91 PHE A CA 1
ATOM 725 C C . PHE A 1 91 ? -5.553 -9.449 19.747 1.00 96.75 91 PHE A C 1
ATOM 727 O O . PHE A 1 91 ? -6.702 -9.606 20.165 1.00 96.75 91 PHE A O 1
ATOM 734 N N . PRO A 1 92 ? -4.515 -9.409 20.607 1.00 97.19 92 PRO A N 1
ATOM 735 C CA . PRO A 1 92 ? -4.645 -9.720 22.036 1.00 97.19 92 PRO A CA 1
ATOM 736 C C . PRO A 1 92 ? -5.610 -8.818 22.819 1.00 97.19 92 PRO A C 1
ATOM 738 O O . PRO A 1 92 ? -6.080 -9.192 23.890 1.00 97.19 92 PRO A O 1
ATOM 741 N N . LEU A 1 93 ? -5.883 -7.616 22.305 1.00 97.31 93 LEU A N 1
ATOM 742 C CA . LEU A 1 93 ? -6.779 -6.639 22.925 1.00 97.31 93 LEU A CA 1
ATOM 743 C C . LEU A 1 93 ? -8.207 -6.681 22.364 1.00 97.31 93 LEU A C 1
ATOM 745 O O . LEU A 1 93 ? -9.040 -5.897 22.818 1.00 97.31 93 LEU A O 1
ATOM 749 N N . ALA A 1 94 ? -8.497 -7.562 21.399 1.00 97.62 94 ALA A N 1
ATOM 750 C CA . ALA A 1 94 ? -9.812 -7.635 20.777 1.00 97.62 94 ALA A CA 1
ATOM 751 C C . ALA A 1 94 ? -10.920 -7.890 21.807 1.00 97.62 94 ALA A C 1
ATOM 753 O O . ALA A 1 94 ? -10.825 -8.758 22.678 1.00 97.62 94 ALA A O 1
ATOM 754 N N . VAL A 1 95 ? -12.002 -7.132 21.672 1.00 97.62 95 VAL A N 1
ATOM 755 C CA . VAL A 1 95 ? -13.233 -7.294 22.440 1.00 97.62 95 VAL A CA 1
ATOM 756 C C . VAL A 1 95 ? -14.056 -8.367 21.735 1.00 97.62 95 VAL A C 1
ATOM 758 O O . VAL A 1 95 ? -14.567 -8.128 20.643 1.00 97.62 95 VAL A O 1
ATOM 761 N N . LYS A 1 96 ? -14.138 -9.570 22.315 1.00 95.19 96 LYS A N 1
ATOM 762 C CA . LYS A 1 96 ? -14.742 -10.738 21.647 1.00 95.19 96 LYS A CA 1
ATOM 763 C C . LYS A 1 96 ? -16.255 -10.831 21.825 1.00 95.19 96 LYS A C 1
ATOM 765 O O . LYS A 1 96 ? -16.923 -11.377 20.953 1.00 95.19 96 LYS A O 1
ATOM 770 N N . ASP A 1 97 ? -16.788 -10.295 22.920 1.00 93.75 97 ASP A N 1
ATOM 771 C CA . ASP A 1 97 ? -18.223 -10.262 23.202 1.00 93.75 97 ASP A CA 1
ATOM 772 C C . ASP A 1 97 ? -18.684 -8.805 23.408 1.00 93.75 97 ASP A C 1
ATOM 774 O O . ASP A 1 97 ? -18.021 -8.053 24.130 1.00 93.75 97 ASP A O 1
ATOM 778 N N . PRO A 1 98 ? -19.816 -8.374 22.814 1.00 91.44 98 PRO A N 1
ATOM 779 C CA . PRO A 1 98 ? -20.445 -7.077 23.084 1.00 91.44 98 PRO A CA 1
ATOM 780 C C . PRO A 1 98 ? -20.528 -6.700 24.566 1.00 91.44 98 PRO A C 1
ATOM 782 O O . PRO A 1 98 ? -20.362 -5.526 24.899 1.00 91.44 98 PRO A O 1
ATOM 785 N N . LYS A 1 99 ? -20.723 -7.676 25.458 1.00 94.94 99 LYS A N 1
ATOM 786 C CA . LYS A 1 99 ? -20.806 -7.484 26.914 1.00 94.94 99 LYS A CA 1
ATOM 787 C C . LYS A 1 99 ? -19.501 -7.005 27.550 1.00 94.94 99 LYS A C 1
ATOM 789 O O . LYS A 1 99 ? -19.550 -6.399 28.615 1.00 94.94 99 LYS A O 1
ATOM 794 N N . ASP A 1 100 ? -18.363 -7.238 26.902 1.00 96.06 100 ASP A N 1
ATOM 795 C CA . ASP A 1 100 ? -17.050 -6.777 27.367 1.00 96.06 100 ASP A CA 1
ATOM 796 C C . ASP A 1 100 ? -16.766 -5.316 26.968 1.00 96.06 100 ASP A C 1
ATOM 798 O O . ASP A 1 100 ? -15.726 -4.751 27.331 1.00 96.06 100 ASP A O 1
ATOM 802 N N . SER A 1 101 ? -17.682 -4.688 26.220 1.00 97.62 101 SER A N 1
ATOM 803 C CA . SER A 1 101 ? -17.629 -3.256 25.930 1.00 97.62 101 SER A CA 1
ATOM 804 C C . SER A 1 101 ? -17.895 -2.447 27.197 1.00 97.62 101 SER A C 1
ATOM 806 O O . SER A 1 101 ? -18.774 -2.770 27.993 1.00 97.62 101 SER A O 1
ATOM 808 N N . GLY A 1 102 ? -17.165 -1.351 27.383 1.00 97.94 102 GLY A N 1
ATOM 809 C CA . GLY A 1 102 ? -17.318 -0.543 28.587 1.00 97.94 102 GLY A CA 1
ATOM 810 C C . GLY A 1 102 ? -16.244 0.517 28.768 1.00 97.94 102 GLY A C 1
ATOM 811 O O . GLY A 1 102 ? -15.314 0.644 27.971 1.00 97.94 102 GLY A O 1
ATOM 812 N N . VAL A 1 103 ? -16.379 1.272 29.858 1.00 98.25 103 VAL A N 1
ATOM 813 C CA . VAL A 1 103 ? -15.420 2.291 30.296 1.00 98.25 103 VAL A CA 1
ATOM 814 C C . VAL A 1 103 ? -14.747 1.803 31.574 1.00 98.25 103 VAL A C 1
ATOM 816 O O . VAL A 1 103 ? -15.385 1.691 32.619 1.00 98.25 103 VAL A O 1
ATOM 819 N N . PHE A 1 104 ? -13.446 1.548 31.502 1.00 98.00 104 PHE A N 1
ATOM 820 C CA . PHE A 1 104 ? -12.639 1.003 32.589 1.00 98.00 104 PHE A CA 1
ATOM 821 C C . PHE A 1 104 ? -11.688 2.079 33.105 1.00 98.00 104 PHE A C 1
ATOM 823 O O . PHE A 1 104 ? -10.989 2.723 32.325 1.00 98.00 104 PHE A O 1
ATOM 830 N N . ARG A 1 105 ? -11.663 2.299 34.423 1.00 98.19 105 ARG A N 1
ATOM 831 C CA . ARG A 1 105 ? -10.887 3.380 35.046 1.00 98.19 105 ARG A CA 1
ATOM 832 C C . ARG A 1 105 ? -9.805 2.834 35.965 1.00 98.19 105 ARG A C 1
ATOM 834 O O . ARG A 1 105 ? -10.090 2.022 36.838 1.00 98.19 105 ARG A O 1
ATOM 841 N N . ASN A 1 106 ? -8.596 3.364 35.815 1.00 97.44 106 ASN A N 1
ATOM 842 C CA . ASN A 1 106 ? -7.473 3.175 36.725 1.00 97.44 106 ASN A CA 1
ATOM 843 C C . ASN A 1 106 ? -6.837 4.542 37.029 1.00 97.44 106 ASN A C 1
ATOM 845 O O . ASN A 1 106 ? -5.974 5.036 36.298 1.00 97.44 106 ASN A O 1
ATOM 849 N N . GLY A 1 107 ? -7.324 5.206 38.081 1.00 96.69 107 GLY A N 1
ATOM 850 C CA . GLY A 1 107 ? -6.951 6.590 38.377 1.00 96.69 107 GLY A CA 1
ATOM 851 C C . GLY A 1 107 ? -7.339 7.534 37.232 1.00 96.69 107 GLY A C 1
ATOM 852 O O . GLY A 1 107 ? -8.514 7.623 36.879 1.00 96.69 107 GLY A O 1
ATOM 853 N N . LYS A 1 108 ? -6.347 8.230 36.658 1.00 97.62 108 LYS A N 1
ATOM 854 C CA . LYS A 1 108 ? -6.518 9.110 35.483 1.00 97.62 108 LYS A CA 1
ATOM 855 C C . LYS A 1 108 ? -6.504 8.365 34.145 1.00 97.62 108 LYS A C 1
ATOM 857 O O . LYS A 1 108 ? -6.817 8.969 33.126 1.00 97.62 108 LYS A O 1
ATOM 862 N N . LYS A 1 109 ? -6.132 7.082 34.126 1.00 98.62 109 LYS A N 1
ATOM 863 C CA . LYS A 1 109 ? -6.129 6.277 32.903 1.00 98.62 109 LYS A CA 1
ATOM 864 C C . LYS A 1 109 ? -7.509 5.683 32.681 1.00 98.62 109 LYS A C 1
ATOM 866 O O . LYS A 1 109 ? -8.065 5.042 33.577 1.00 98.62 109 LYS A O 1
ATOM 871 N N . VAL A 1 110 ? -8.060 5.900 31.495 1.00 98.75 110 VAL A N 1
ATOM 872 C CA . VAL A 1 110 ? -9.383 5.414 31.107 1.00 98.75 110 VAL A CA 1
ATOM 873 C C . VAL A 1 110 ? -9.248 4.585 29.843 1.00 98.75 110 VAL A C 1
ATOM 875 O O . VAL A 1 110 ? -8.857 5.096 28.800 1.00 98.75 110 VAL A O 1
ATOM 878 N N . THR A 1 111 ? -9.581 3.302 29.925 1.00 98.62 111 THR A N 1
ATOM 879 C CA . THR A 1 111 ? -9.643 2.411 28.764 1.00 98.62 111 THR A CA 1
ATOM 880 C C . THR A 1 111 ? -11.093 2.224 28.362 1.00 98.62 111 THR A C 1
ATOM 882 O O . THR A 1 111 ? -11.913 1.796 29.171 1.00 98.62 111 THR A O 1
ATOM 885 N N . ILE A 1 112 ? -11.415 2.533 27.116 1.00 98.44 112 ILE A N 1
ATOM 886 C CA . ILE A 1 112 ? -12.746 2.363 26.547 1.00 98.44 112 ILE A CA 1
ATOM 887 C C . ILE A 1 112 ? -12.663 1.212 25.557 1.00 98.44 112 ILE A C 1
ATOM 889 O O . ILE A 1 112 ? -11.901 1.274 24.596 1.00 98.44 112 ILE A O 1
ATOM 893 N N . LYS A 1 113 ? -13.429 0.154 25.812 1.00 98.50 113 LYS A N 1
ATOM 894 C CA . LYS A 1 113 ? -13.541 -1.003 24.924 1.00 98.50 113 LYS A CA 1
ATOM 895 C C . LYS A 1 113 ? -14.840 -0.900 24.138 1.00 98.50 113 LYS A C 1
ATOM 897 O O . LYS A 1 113 ? -15.904 -0.741 24.737 1.00 98.50 113 LYS A O 1
ATOM 902 N N . LEU A 1 114 ? -14.732 -0.977 22.818 1.00 97.25 114 LEU A N 1
ATOM 903 C CA . LEU A 1 114 ? -15.816 -0.806 21.860 1.00 97.25 114 LEU A CA 1
ATOM 904 C C . LEU A 1 114 ? -15.834 -1.968 20.874 1.00 97.25 114 LEU A C 1
ATOM 906 O O . LEU A 1 114 ? -14.791 -2.480 20.462 1.00 97.25 114 LEU A O 1
ATOM 910 N N . ILE A 1 115 ? -17.037 -2.294 20.426 1.00 97.88 115 ILE A N 1
ATOM 911 C CA . ILE A 1 115 ? -17.270 -3.104 19.238 1.00 97.88 115 ILE A CA 1
ATOM 912 C C . ILE A 1 115 ? -17.960 -2.228 18.200 1.00 97.88 115 ILE A C 1
ATOM 914 O O . ILE A 1 115 ? -18.816 -1.415 18.555 1.00 97.88 115 ILE A O 1
ATOM 918 N N . SER A 1 116 ? -17.594 -2.393 16.931 1.00 97.88 116 SER A N 1
ATOM 919 C CA . SER A 1 116 ? -18.382 -1.909 15.801 1.00 97.88 116 SER A CA 1
ATOM 920 C C . SER A 1 116 ? -18.951 -3.072 15.006 1.00 97.88 116 SER A C 1
ATOM 922 O O . SER A 1 116 ? -18.264 -4.053 14.738 1.00 97.88 116 SER A O 1
ATOM 924 N N . GLN A 1 117 ? -20.216 -2.938 14.632 1.00 96.94 117 GLN A N 1
ATOM 925 C CA . GLN A 1 117 ? -20.871 -3.750 13.616 1.00 96.94 117 GLN A CA 1
ATOM 926 C C . GLN A 1 117 ? -21.820 -2.821 12.868 1.00 96.94 117 GLN A C 1
ATOM 928 O O . GLN A 1 117 ? -22.672 -2.180 13.497 1.00 96.94 117 GLN A O 1
ATOM 933 N N . ALA A 1 118 ? -21.618 -2.673 11.560 1.00 96.81 118 ALA A N 1
ATOM 934 C CA . ALA A 1 118 ? -22.258 -1.643 10.761 1.00 96.81 118 ALA A CA 1
ATOM 935 C C . ALA A 1 118 ? -23.787 -1.667 10.965 1.00 96.81 118 ALA A C 1
ATOM 937 O O . ALA A 1 118 ? -24.401 -2.732 10.865 1.00 96.81 118 ALA A O 1
ATOM 938 N N . PRO A 1 119 ? -24.435 -0.520 11.260 1.00 96.69 119 PRO A N 1
ATOM 939 C CA . PRO A 1 119 ? -23.901 0.848 11.266 1.00 96.69 119 PRO A CA 1
ATOM 940 C C . PRO A 1 119 ? -23.588 1.399 12.676 1.00 96.69 119 PRO A C 1
ATOM 942 O O . PRO A 1 119 ? -23.613 2.612 12.878 1.00 96.69 119 PRO A O 1
ATOM 945 N N . THR A 1 120 ? -23.384 0.550 13.688 1.00 96.25 120 THR A N 1
ATOM 946 C CA . THR A 1 120 ? -23.387 0.981 15.099 1.00 96.25 120 THR A CA 1
ATOM 947 C C . THR A 1 120 ? -22.139 0.606 15.888 1.00 96.25 120 THR A C 1
ATOM 949 O O . THR A 1 120 ? -21.525 -0.438 15.677 1.00 96.25 120 THR A O 1
ATOM 952 N N . TYR A 1 121 ? -21.822 1.451 16.872 1.00 97.44 121 TYR A N 1
ATOM 953 C CA . TYR A 1 121 ? -20.938 1.116 17.985 1.00 97.44 121 TYR A CA 1
ATOM 954 C C . TYR A 1 121 ? -21.723 0.537 19.162 1.00 97.44 121 TYR A C 1
ATOM 956 O O . TYR A 1 121 ? -22.867 0.932 19.407 1.00 97.44 121 TYR A O 1
ATOM 964 N N . SER A 1 122 ? -21.074 -0.333 19.939 1.00 96.44 122 SER A N 1
ATOM 965 C CA . SER A 1 122 ? -21.633 -0.888 21.177 1.00 96.44 122 SER A CA 1
ATOM 966 C C . SER A 1 122 ? -21.867 0.173 22.259 1.00 96.44 122 SER A C 1
ATOM 968 O O . SER A 1 122 ? -22.834 0.068 23.012 1.00 96.44 122 SER A O 1
ATOM 970 N N . LEU A 1 123 ? -21.038 1.226 22.313 1.00 95.19 123 LEU A N 1
ATOM 971 C CA . LEU A 1 123 ? -21.263 2.414 23.144 1.00 95.19 123 LEU A CA 1
ATOM 972 C C . LEU A 1 123 ? -21.448 3.647 22.256 1.00 95.19 123 LEU A C 1
ATOM 974 O O . LEU A 1 123 ? -20.576 3.975 21.456 1.00 95.19 123 LEU A O 1
ATOM 978 N N . ARG A 1 124 ? -22.570 4.353 22.429 1.00 93.69 124 ARG A N 1
ATOM 979 C CA . ARG A 1 124 ? -22.863 5.612 21.713 1.00 93.69 124 ARG A CA 1
ATOM 980 C C . ARG A 1 124 ? -22.336 6.852 22.429 1.00 93.69 124 ARG A C 1
ATOM 982 O O . ARG A 1 124 ? -22.108 7.874 21.797 1.00 93.69 124 ARG A O 1
ATOM 989 N N . GLU A 1 125 ? -22.150 6.757 23.740 1.00 96.06 125 GLU A N 1
ATOM 990 C CA . GLU A 1 125 ? -21.589 7.815 24.570 1.00 96.06 125 GLU A CA 1
ATOM 991 C C . GLU A 1 125 ? -20.779 7.215 25.724 1.00 96.06 125 GLU A C 1
ATOM 993 O O . GLU A 1 125 ? -21.068 6.124 26.218 1.00 96.06 125 GLU A O 1
ATOM 998 N N . PHE A 1 126 ? -19.764 7.947 26.172 1.00 96.81 126 PHE A N 1
ATOM 999 C CA . PHE A 1 126 ? -19.006 7.653 27.383 1.00 96.81 126 PHE A CA 1
ATOM 1000 C C . PHE A 1 126 ? -18.516 8.962 28.002 1.00 96.81 126 PHE A C 1
ATOM 1002 O O . PHE A 1 126 ? -18.226 9.934 27.307 1.00 96.81 126 PHE A O 1
ATOM 1009 N N . LYS A 1 127 ? -18.422 9.004 29.333 1.00 96.81 127 LYS A N 1
ATOM 1010 C CA . LYS A 1 127 ? -18.023 10.209 30.075 1.00 96.81 127 LYS A CA 1
ATOM 1011 C C . LYS A 1 127 ? -16.604 10.062 30.605 1.00 96.81 127 LYS A C 1
ATOM 1013 O O . LYS A 1 127 ? -16.302 9.101 31.317 1.00 96.81 127 LYS A O 1
ATOM 1018 N N . VAL A 1 128 ? -15.763 11.054 30.321 1.00 97.75 128 VAL A N 1
ATOM 1019 C CA . VAL A 1 128 ? -14.396 11.204 30.850 1.00 97.75 128 VAL A CA 1
ATOM 1020 C C . VAL A 1 128 ? -14.266 12.502 31.650 1.00 97.75 128 VAL A C 1
ATOM 1022 O O . VAL A 1 128 ? -15.125 13.378 31.564 1.00 97.75 128 VAL A O 1
ATOM 1025 N N . LYS A 1 129 ? -13.228 12.618 32.480 1.00 98.12 129 LYS A N 1
ATOM 1026 C CA . LYS A 1 129 ? -12.912 13.846 33.219 1.00 98.12 129 LYS A CA 1
ATOM 1027 C C . LYS A 1 129 ? -11.820 14.617 32.481 1.00 98.12 129 LYS A C 1
ATOM 1029 O O . LYS A 1 129 ? -10.953 14.027 31.841 1.00 98.12 129 LYS A O 1
ATOM 1034 N N . LYS A 1 130 ? -11.838 15.951 32.585 1.00 97.94 130 LYS A N 1
ATOM 1035 C CA . LYS A 1 130 ? -10.756 16.797 32.057 1.00 97.94 130 LYS A CA 1
ATOM 1036 C C . LYS A 1 130 ? -9.417 16.333 32.646 1.00 97.94 130 LYS A C 1
ATOM 1038 O O . LYS A 1 130 ? -9.268 16.300 33.865 1.00 97.94 130 LYS A O 1
ATOM 1043 N N . GLY A 1 131 ? -8.459 16.022 31.775 1.00 97.88 131 GLY A N 1
ATOM 1044 C CA . GLY A 1 131 ? -7.133 15.531 32.161 1.00 97.88 131 GLY A CA 1
ATOM 1045 C C . GLY A 1 131 ? -7.015 14.010 32.320 1.00 97.88 131 GLY A C 1
ATOM 1046 O O . GLY A 1 131 ? -5.970 13.561 32.786 1.00 97.88 131 GLY A O 1
ATOM 1047 N N . ASP A 1 132 ? -8.046 13.235 31.961 1.00 98.62 132 ASP A N 1
ATOM 1048 C CA . ASP A 1 132 ? -7.930 11.779 31.805 1.00 98.62 132 ASP A CA 1
ATOM 1049 C C . ASP A 1 132 ? -7.038 11.438 30.587 1.00 98.62 132 ASP A C 1
ATOM 1051 O O . ASP A 1 132 ? -7.123 12.079 29.539 1.00 98.62 132 ASP A O 1
ATOM 1055 N N . GLU A 1 133 ? -6.207 10.401 30.720 1.00 98.69 133 GLU A N 1
ATOM 1056 C CA . GLU A 1 133 ? -5.481 9.758 29.617 1.00 98.69 133 GLU A CA 1
ATOM 1057 C C . GLU A 1 133 ? -6.373 8.642 29.064 1.00 98.69 133 GLU A C 1
ATOM 1059 O O . GLU A 1 133 ? -6.635 7.651 29.753 1.00 98.69 133 GLU A O 1
ATOM 1064 N N . VAL A 1 134 ? -6.888 8.823 27.848 1.00 98.50 134 VAL A N 1
ATOM 1065 C CA . VAL A 1 134 ? -7.903 7.936 27.268 1.00 98.50 134 VAL A CA 1
ATOM 1066 C C . VAL A 1 134 ? -7.275 7.016 26.227 1.00 98.50 134 VAL A C 1
ATOM 1068 O O . VAL A 1 134 ? -6.656 7.472 25.274 1.00 98.50 134 VAL A O 1
ATOM 1071 N N . THR A 1 135 ? -7.471 5.710 26.395 1.00 98.56 135 THR A N 1
ATOM 1072 C CA . THR A 1 135 ? -7.162 4.681 25.395 1.00 98.56 135 THR A CA 1
ATOM 1073 C C . THR A 1 135 ? -8.465 4.101 24.872 1.00 98.56 135 THR A C 1
ATOM 1075 O O . THR A 1 135 ? -9.313 3.695 25.666 1.00 98.56 135 THR A O 1
ATOM 1078 N N . ILE A 1 136 ? -8.616 4.023 23.554 1.00 98.19 136 ILE A N 1
ATOM 1079 C CA . ILE A 1 136 ? -9.794 3.438 22.912 1.00 98.19 136 ILE A CA 1
ATOM 1080 C C . ILE A 1 136 ? -9.362 2.176 22.182 1.00 98.19 136 ILE A C 1
ATOM 1082 O O . ILE A 1 136 ? -8.420 2.190 21.397 1.00 98.19 136 ILE A O 1
ATOM 1086 N N . ILE A 1 137 ? -10.045 1.078 22.485 1.00 98.31 137 ILE A N 1
ATOM 1087 C CA . ILE A 1 137 ? -9.853 -0.226 21.866 1.00 98.31 137 ILE A CA 1
ATOM 1088 C C . ILE A 1 137 ? -11.139 -0.528 21.107 1.00 98.31 137 ILE A C 1
ATOM 1090 O O . ILE A 1 137 ? -12.152 -0.863 21.720 1.00 98.31 137 ILE A O 1
ATOM 1094 N N . LEU A 1 138 ? -11.101 -0.384 19.785 1.00 98.00 138 LEU A N 1
ATOM 1095 C CA . LEU A 1 138 ? -12.211 -0.711 18.899 1.00 98.00 138 LEU A CA 1
ATOM 1096 C C . LEU A 1 138 ? -11.951 -2.051 18.208 1.00 98.00 138 LEU A C 1
ATOM 1098 O O . LEU A 1 138 ? -10.896 -2.248 17.614 1.00 98.00 138 LEU A O 1
ATOM 1102 N N . THR A 1 139 ? -12.925 -2.959 18.260 1.00 98.31 139 THR A N 1
ATOM 1103 C CA . THR A 1 139 ? -12.909 -4.222 17.504 1.00 98.31 139 THR A CA 1
ATOM 1104 C C . THR A 1 139 ? -14.041 -4.227 16.480 1.00 98.31 139 THR A C 1
ATOM 1106 O O . THR A 1 139 ? -15.207 -4.140 16.861 1.00 98.31 139 THR A O 1
ATOM 1109 N N . ASN A 1 140 ? -13.713 -4.332 15.189 1.00 98.00 140 ASN A N 1
ATOM 1110 C CA . ASN A 1 140 ? -14.711 -4.515 14.133 1.00 98.00 140 ASN A CA 1
ATOM 1111 C C . ASN A 1 140 ? -15.175 -5.979 14.106 1.00 98.00 140 ASN A C 1
ATOM 1113 O O . ASN A 1 140 ? -14.350 -6.882 13.987 1.00 98.00 140 ASN A O 1
ATOM 1117 N N . HIS A 1 141 ? -16.479 -6.205 14.258 1.00 97.38 141 HIS A N 1
ATOM 1118 C CA . HIS A 1 141 ? -17.109 -7.531 14.266 1.00 97.38 141 HIS A CA 1
ATOM 1119 C C . HIS A 1 141 ? -17.687 -7.934 12.912 1.00 97.38 141 HIS A C 1
ATOM 1121 O O . HIS A 1 141 ? -18.137 -9.074 12.760 1.00 97.38 141 HIS A O 1
ATOM 1127 N N . ASP A 1 142 ? -17.682 -7.036 11.927 1.00 97.00 142 ASP A N 1
ATOM 1128 C CA . ASP A 1 142 ? -18.099 -7.397 10.583 1.00 97.00 142 ASP A CA 1
ATOM 1129 C C . ASP A 1 142 ? -17.152 -8.418 9.954 1.00 97.00 142 ASP A C 1
ATOM 1131 O O . ASP A 1 142 ? -15.929 -8.346 10.057 1.00 97.00 142 ASP A O 1
ATOM 1135 N N . LYS A 1 143 ? -17.761 -9.410 9.300 1.00 95.44 143 LYS A N 1
ATOM 1136 C CA . LYS A 1 143 ? -17.064 -10.511 8.616 1.00 95.44 143 LYS A CA 1
ATOM 1137 C C . LYS A 1 143 ? -17.090 -10.365 7.097 1.00 95.44 143 LYS A C 1
ATOM 1139 O O . LYS A 1 143 ? -16.710 -11.291 6.386 1.00 95.44 143 LYS A O 1
ATOM 1144 N N . VAL A 1 144 ? -17.600 -9.236 6.614 1.00 97.38 144 VAL A N 1
ATOM 1145 C CA . VAL A 1 144 ? -17.680 -8.910 5.193 1.00 97.38 144 VAL A CA 1
ATOM 1146 C C . VAL A 1 144 ? -16.356 -8.272 4.783 1.00 97.38 144 VAL A C 1
ATOM 1148 O O . VAL A 1 144 ? -15.874 -7.358 5.450 1.00 97.38 144 VAL A O 1
ATOM 1151 N N . GLU A 1 145 ? -15.759 -8.781 3.706 1.00 97.81 145 GLU A N 1
ATOM 1152 C CA . GLU A 1 145 ? -14.571 -8.184 3.091 1.00 97.81 145 GLU A CA 1
ATOM 1153 C C . GLU A 1 145 ? -14.827 -6.712 2.741 1.00 97.81 145 GLU A C 1
ATOM 1155 O O . GLU A 1 145 ? -15.931 -6.352 2.337 1.00 97.81 145 GLU A O 1
ATOM 1160 N N . ASP A 1 146 ? -13.804 -5.872 2.911 1.00 97.44 146 ASP A N 1
ATOM 1161 C CA . ASP A 1 146 ? -13.831 -4.433 2.602 1.00 97.44 146 ASP A CA 1
ATOM 1162 C C . ASP A 1 146 ? -14.826 -3.589 3.432 1.00 97.44 146 ASP A C 1
ATOM 1164 O O . ASP A 1 146 ? -14.934 -2.376 3.255 1.00 97.44 146 ASP A O 1
ATOM 1168 N N . LEU A 1 147 ? -15.502 -4.176 4.430 1.00 97.50 147 LEU A N 1
ATOM 1169 C CA . LEU A 1 147 ? -16.364 -3.433 5.355 1.00 97.50 147 LEU A CA 1
ATOM 1170 C C . LEU A 1 147 ? -15.546 -2.803 6.497 1.00 97.50 147 LEU A C 1
ATOM 1172 O O . LEU A 1 147 ? -15.634 -3.180 7.668 1.00 97.50 147 LEU A O 1
ATOM 1176 N N . THR A 1 148 ? -14.691 -1.852 6.122 1.00 97.88 148 THR A N 1
ATOM 1177 C CA . THR A 1 148 ? -13.769 -1.158 7.030 1.00 97.88 148 THR A CA 1
ATOM 1178 C C . THR A 1 148 ? -14.480 -0.065 7.829 1.00 97.88 148 THR A C 1
ATOM 1180 O O . THR A 1 148 ? -15.235 0.737 7.282 1.00 97.88 148 THR A O 1
ATOM 1183 N N . HIS A 1 149 ? -14.194 0.011 9.130 1.00 97.44 149 HIS A N 1
ATOM 1184 C CA . HIS A 1 149 ? -14.679 1.060 10.035 1.00 97.44 149 HIS A CA 1
ATOM 1185 C C . HIS A 1 149 ? -13.521 1.939 10.533 1.00 97.44 149 HIS A C 1
ATOM 1187 O O . HIS A 1 149 ? -12.365 1.522 10.492 1.00 97.44 149 HIS A O 1
ATOM 1193 N N . GLY A 1 150 ? -13.828 3.130 11.057 1.00 96.31 150 GLY A N 1
ATOM 1194 C CA . GLY A 1 150 ? -12.842 4.047 11.643 1.00 96.31 150 GLY A CA 1
ATOM 1195 C C . GLY A 1 150 ? -13.391 4.793 12.859 1.00 96.31 150 GLY A C 1
ATOM 1196 O O . GLY A 1 150 ? -14.601 4.983 12.950 1.00 96.31 150 GLY A O 1
ATOM 1197 N N . PHE A 1 151 ? -12.508 5.207 13.771 1.00 95.00 151 PHE A N 1
ATOM 1198 C CA . PHE A 1 151 ? -12.823 5.934 15.007 1.00 95.00 151 PHE A CA 1
ATOM 1199 C C . PHE A 1 151 ? -11.965 7.193 15.131 1.00 95.00 151 PHE A C 1
ATOM 1201 O O . PHE A 1 151 ? -10.748 7.084 14.859 1.00 95.00 151 PHE A O 1
#

Foldseek 3Di:
DDDAAAFADKEAACRVHPPGDQFKMWTWADDNDPVDDDDPDDFFTWTWIWGRPDPDIDTDDIDGDPDRDRDDYHYDPVVDDDDQDDDQVVDPLADPDLVSADWDDDPLEIEGEWEDDPPDISDPDDDHDPNRDYHYHYHYPDPDGPPDDDD